Protein AF-A0A2G8JFL4-F1 (afdb_monomer_lite)

Foldseek 3Di:
DVVVVVVVVVVCVVDPDDDDPVPVLVVLVVCCVVPVVVNPCVSVVVVVPDD

pLDDT: mean 91.85, std 7.97, range [52.69, 97.12]

Sequence (51 aa):
THEALSISKSNFESYLVVGLTEEFRSFIQLIEILLPDVYGGILANYDQNVE

Secondary structure (DSSP, 8-state):
-HHHHHHHHHHHTTSS----GGGHHHHHHHHHHH-HHHHTTHHHHHHHH--

Structure (mmCIF, N/CA/C/O backbone):
data_AF-A0A2G8JFL4-F1
#
_entry.id   AF-A0A2G8JFL4-F1
#
loop_
_atom_site.group_PDB
_atom_site.id
_atom_site.type_symbol
_atom_site.label_atom_id
_atom_site.label_alt_id
_atom_site.label_comp_id
_atom_site.label_asym_id
_atom_site.label_entity_id
_atom_site.label_seq_id
_atom_site.pdbx_PDB_ins_code
_atom_site.Cartn_x
_atom_site.Cartn_y
_atom_site.Cartn_z
_atom_site.occupancy
_atom_site.B_iso_or_equiv
_atom_site.auth_seq_id
_atom_site.auth_comp_id
_atom_site.auth_asym_id
_atom_site.auth_atom_id
_atom_site.pdbx_PDB_model_num
ATOM 1 N N . THR A 1 1 ? 24.142 -7.876 -13.309 1.00 63.91 1 THR A N 1
ATOM 2 C CA . THR A 1 1 ? 23.676 -7.654 -11.916 1.00 63.91 1 THR A CA 1
ATOM 3 C C . THR A 1 1 ? 23.144 -6.249 -11.647 1.00 63.91 1 THR A C 1
ATOM 5 O O . THR A 1 1 ? 22.312 -6.127 -10.762 1.00 63.91 1 THR A O 1
ATOM 8 N N . HIS A 1 2 ? 23.529 -5.195 -12.384 1.00 75.19 2 HIS A N 1
ATOM 9 C CA . HIS A 1 2 ? 22.945 -3.846 -12.202 1.00 75.19 2 HIS A CA 1
ATOM 10 C C . HIS A 1 2 ? 21.635 -3.598 -12.967 1.00 75.19 2 HIS A C 1
ATOM 12 O O . HIS A 1 2 ? 20.826 -2.782 -12.539 1.00 75.19 2 HIS A O 1
ATOM 18 N N . GLU A 1 3 ? 21.391 -4.344 -14.043 1.00 91.50 3 GLU A N 1
ATOM 19 C CA . GLU A 1 3 ? 20.176 -4.219 -14.855 1.00 91.50 3 GLU A CA 1
ATOM 20 C C . GLU A 1 3 ? 18.907 -4.586 -14.074 1.00 91.50 3 GLU A C 1
ATOM 22 O O . GLU A 1 3 ? 17.972 -3.795 -14.021 1.00 91.50 3 GLU A O 1
ATOM 27 N N . ALA A 1 4 ? 18.918 -5.719 -13.362 1.00 92.69 4 ALA A N 1
ATOM 28 C CA . ALA A 1 4 ? 17.790 -6.140 -12.530 1.00 92.69 4 ALA A CA 1
ATOM 29 C C . ALA A 1 4 ? 17.433 -5.098 -11.456 1.00 92.69 4 ALA A C 1
ATOM 31 O O . ALA A 1 4 ? 16.263 -4.791 -11.262 1.00 92.69 4 ALA A O 1
ATOM 32 N N . LEU A 1 5 ? 18.435 -4.495 -10.804 1.00 92.31 5 LEU A N 1
ATOM 33 C CA . LEU A 1 5 ? 18.200 -3.430 -9.826 1.00 92.31 5 LEU A CA 1
ATOM 34 C C . LEU A 1 5 ? 17.595 -2.177 -10.477 1.00 92.31 5 LEU A C 1
ATOM 36 O O . LEU A 1 5 ? 16.707 -1.558 -9.897 1.00 92.31 5 LEU A O 1
ATOM 40 N N . SER A 1 6 ? 18.069 -1.798 -11.666 1.00 92.56 6 SER A N 1
ATOM 41 C CA . SER A 1 6 ? 17.536 -0.648 -12.400 1.00 92.56 6 SER A CA 1
ATOM 42 C C . SER A 1 6 ? 16.084 -0.871 -12.819 1.00 92.56 6 SER A C 1
ATOM 44 O O . SER A 1 6 ? 15.261 0.029 -12.664 1.00 92.56 6 SER A O 1
ATOM 46 N N . ILE A 1 7 ? 15.757 -2.078 -13.287 1.00 94.38 7 ILE A N 1
ATOM 47 C CA . ILE A 1 7 ? 14.389 -2.467 -13.639 1.00 94.38 7 ILE A CA 1
ATOM 48 C C . ILE A 1 7 ? 13.495 -2.418 -12.397 1.00 94.38 7 ILE A C 1
ATOM 50 O O . ILE A 1 7 ? 12.444 -1.787 -12.430 1.00 94.38 7 ILE A O 1
ATOM 54 N N . SER A 1 8 ? 13.928 -2.996 -11.273 1.00 92.44 8 SER A N 1
ATOM 55 C CA . SER A 1 8 ? 13.146 -2.971 -10.031 1.00 92.44 8 SER A CA 1
ATOM 56 C C . SER A 1 8 ? 12.872 -1.552 -9.528 1.00 92.44 8 SER A C 1
ATOM 58 O O . SER A 1 8 ? 11.770 -1.278 -9.064 1.00 92.44 8 SER A O 1
ATOM 60 N N . LYS A 1 9 ? 13.842 -0.634 -9.646 1.00 91.62 9 LYS A N 1
ATOM 61 C CA . LYS A 1 9 ? 13.649 0.779 -9.285 1.00 91.62 9 LYS A CA 1
ATOM 62 C C . LYS A 1 9 ? 12.663 1.485 -10.213 1.00 91.62 9 LYS A C 1
ATOM 64 O O . LYS A 1 9 ? 11.818 2.220 -9.725 1.00 91.62 9 LYS A O 1
ATOM 69 N N . SER A 1 10 ? 12.739 1.234 -11.519 1.00 93.06 10 SER A N 1
ATOM 70 C CA . SER A 1 10 ? 11.790 1.808 -12.480 1.00 93.06 10 SER A CA 1
ATOM 71 C C . SER A 1 10 ? 10.368 1.289 -12.254 1.00 93.06 10 SER A C 1
ATOM 73 O O . SER A 1 10 ? 9.420 2.066 -12.288 1.00 93.06 10 SER A O 1
ATOM 75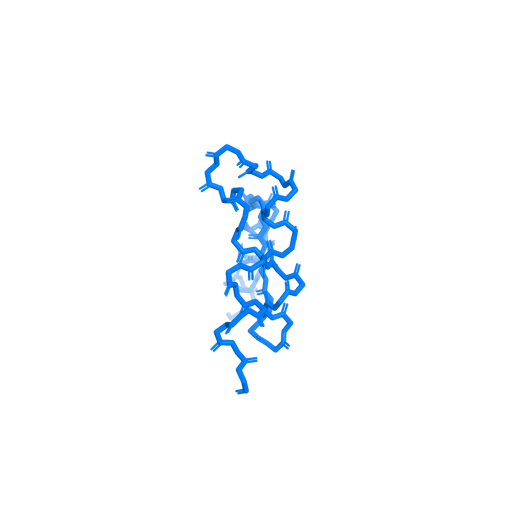 N N . ASN A 1 11 ? 10.210 0.003 -11.930 1.00 93.12 11 ASN A N 1
ATOM 76 C CA . ASN A 1 11 ? 8.904 -0.567 -11.595 1.00 93.12 11 ASN A CA 1
ATOM 77 C C . ASN A 1 11 ? 8.309 0.049 -10.322 1.00 93.12 11 ASN A C 1
ATOM 79 O O . ASN A 1 11 ? 7.090 0.117 -10.202 1.00 93.12 11 ASN A O 1
ATOM 83 N N . PHE A 1 12 ? 9.151 0.514 -9.391 1.00 91.06 12 PHE A N 1
ATOM 84 C CA . PHE A 1 12 ? 8.719 1.156 -8.148 1.00 91.06 12 PHE A CA 1
ATOM 85 C C . PHE A 1 12 ? 7.797 2.357 -8.402 1.00 91.06 12 PHE A C 1
ATOM 87 O O . PHE A 1 12 ? 6.835 2.555 -7.669 1.00 91.06 12 PHE A O 1
ATOM 94 N N . GLU A 1 13 ? 8.036 3.099 -9.487 1.00 87.81 13 GLU A N 1
ATOM 95 C CA . GLU A 1 13 ? 7.225 4.255 -9.897 1.00 87.81 13 GLU A CA 1
ATOM 96 C C . GLU A 1 13 ? 5.833 3.864 -10.421 1.00 87.81 13 GLU A C 1
ATOM 98 O O . GLU A 1 13 ? 4.940 4.703 -10.495 1.00 87.81 13 GLU A O 1
ATOM 103 N N . SER A 1 14 ? 5.636 2.594 -10.788 1.00 93.06 14 SER A N 1
ATOM 104 C CA . SER A 1 14 ? 4.354 2.077 -11.285 1.00 93.06 14 SER A CA 1
ATOM 105 C C . SER A 1 14 ? 3.455 1.517 -10.180 1.00 93.06 14 SER A C 1
ATOM 107 O O . SER A 1 14 ? 2.286 1.226 -10.436 1.00 93.06 14 SER A O 1
ATOM 109 N N . TYR A 1 15 ? 3.970 1.340 -8.961 1.00 93.56 15 TYR A N 1
ATOM 110 C CA . TYR A 1 15 ?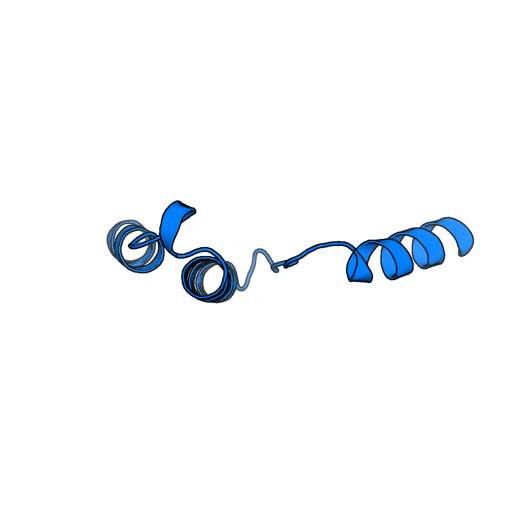 3.159 0.919 -7.821 1.00 93.56 15 TYR A CA 1
ATOM 111 C C . TYR A 1 15 ? 2.487 2.129 -7.176 1.00 93.56 15 TYR A C 1
ATOM 113 O O . TYR A 1 15 ? 3.113 3.161 -6.965 1.00 93.56 15 TYR A O 1
ATOM 121 N N . LEU A 1 16 ? 1.213 1.976 -6.806 1.00 91.06 16 LEU A N 1
ATOM 122 C CA . LEU A 1 16 ? 0.462 3.029 -6.118 1.00 91.06 16 LEU A CA 1
ATOM 123 C C . LEU A 1 16 ? 1.097 3.39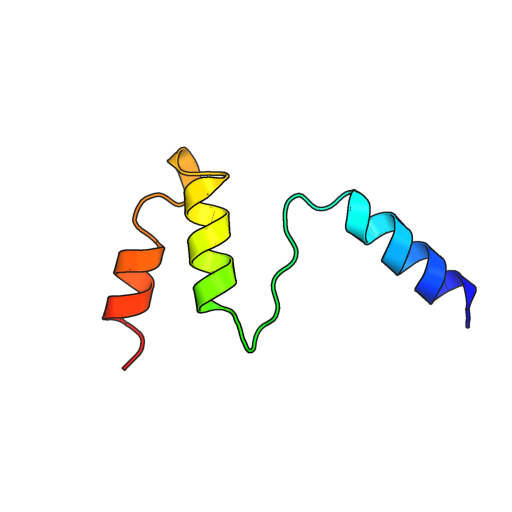2 -4.765 1.00 91.06 16 LEU A C 1
ATOM 125 O O . LEU A 1 16 ? 1.197 4.565 -4.420 1.00 91.06 16 LEU A O 1
ATOM 129 N N . VAL A 1 17 ? 1.522 2.376 -4.008 1.00 93.50 17 VAL A N 1
ATOM 130 C CA . VAL A 1 17 ? 2.228 2.493 -2.726 1.00 93.50 17 VAL A CA 1
ATOM 131 C C . VAL A 1 17 ? 3.126 1.275 -2.562 1.00 93.50 17 VAL A C 1
ATOM 133 O O . VAL A 1 17 ? 2.711 0.156 -2.865 1.00 93.50 17 VAL A O 1
ATOM 136 N N . VAL A 1 18 ? 4.317 1.474 -2.004 1.00 93.94 18 VAL A N 1
ATOM 137 C CA . VAL A 1 18 ? 5.148 0.389 -1.480 1.00 93.94 18 VAL A CA 1
ATOM 138 C C . VAL A 1 18 ? 5.498 0.709 -0.030 1.00 93.94 18 VAL A C 1
ATOM 140 O O . VAL A 1 18 ? 6.085 1.751 0.250 1.00 93.94 18 VAL A O 1
ATOM 143 N N . GLY A 1 19 ? 5.093 -0.166 0.889 1.00 94.00 19 GLY A N 1
ATOM 144 C CA . GLY A 1 19 ? 5.375 -0.039 2.318 1.00 94.00 19 GLY A CA 1
ATOM 145 C C . GLY A 1 19 ? 6.626 -0.802 2.748 1.00 94.00 19 GLY A C 1
ATOM 146 O O . GLY A 1 19 ? 7.081 -1.714 2.057 1.00 94.00 19 GLY A O 1
ATOM 147 N N . LEU A 1 20 ? 7.146 -0.447 3.922 1.00 94.25 20 LEU A N 1
ATOM 148 C CA . LEU A 1 20 ? 8.160 -1.215 4.644 1.00 94.25 20 LEU A CA 1
ATOM 149 C C . LEU A 1 20 ? 7.485 -2.009 5.766 1.00 94.25 20 LEU A C 1
ATOM 151 O O . LEU A 1 20 ? 6.552 -1.513 6.398 1.00 94.25 20 LEU A O 1
ATOM 155 N N . THR A 1 21 ? 7.960 -3.225 6.029 1.00 93.50 21 THR A N 1
ATOM 156 C CA . THR A 1 21 ? 7.374 -4.109 7.051 1.00 93.50 21 THR A CA 1
ATOM 157 C C . THR A 1 21 ? 7.542 -3.534 8.458 1.00 93.50 21 THR A C 1
ATOM 159 O O . THR A 1 21 ? 6.635 -3.618 9.279 1.00 93.50 21 THR A O 1
ATOM 162 N N . GLU A 1 22 ? 8.675 -2.896 8.735 1.00 95.44 22 GLU A N 1
ATOM 163 C CA . GLU A 1 22 ? 8.976 -2.249 10.015 1.00 95.44 22 GLU A CA 1
ATOM 164 C C . GLU A 1 22 ? 8.084 -1.022 10.270 1.00 95.44 22 GLU A C 1
ATOM 166 O O . GLU A 1 22 ? 7.865 -0.642 11.417 1.00 95.44 22 GLU A O 1
ATOM 171 N N . GLU A 1 23 ? 7.524 -0.436 9.209 1.00 95.19 23 GLU A N 1
ATOM 172 C CA . GLU A 1 23 ? 6.612 0.712 9.252 1.00 95.19 23 GLU A CA 1
ATOM 173 C C . GLU A 1 23 ? 5.195 0.336 8.790 1.00 95.19 23 GLU A C 1
ATOM 175 O O . GLU A 1 23 ? 4.463 1.150 8.220 1.00 95.19 23 GLU A O 1
ATOM 180 N N . PHE A 1 24 ? 4.782 -0.910 9.038 1.00 94.06 24 PHE A N 1
ATOM 181 C CA . PHE A 1 24 ? 3.525 -1.440 8.511 1.00 94.06 24 PHE A CA 1
ATOM 182 C C . PHE A 1 24 ? 2.301 -0.617 8.932 1.00 94.06 24 PHE A C 1
ATOM 184 O O . PHE A 1 24 ? 1.409 -0.374 8.121 1.00 94.06 24 PHE A O 1
ATOM 191 N N . ARG A 1 25 ? 2.292 -0.084 10.160 1.00 94.62 25 ARG A N 1
ATOM 192 C CA . ARG A 1 25 ? 1.230 0.821 10.624 1.00 94.62 25 ARG A CA 1
ATOM 193 C C . ARG A 1 25 ? 1.118 2.081 9.757 1.00 94.62 25 ARG A C 1
ATOM 195 O O . ARG A 1 25 ? 0.016 2.460 9.367 1.00 94.62 25 ARG A O 1
ATOM 202 N N . SER A 1 26 ? 2.248 2.713 9.433 1.00 95.94 26 SER A N 1
ATOM 203 C CA . SER A 1 26 ? 2.301 3.898 8.565 1.00 95.94 26 SER A CA 1
ATOM 204 C C . SER A 1 26 ? 1.805 3.575 7.155 1.00 95.94 26 SER A C 1
ATOM 206 O O . SER A 1 26 ? 1.078 4.366 6.554 1.00 95.94 26 SER A O 1
ATOM 208 N N . PHE A 1 27 ? 2.142 2.388 6.640 1.00 96.06 27 PHE A N 1
ATOM 209 C CA . PHE A 1 27 ? 1.638 1.901 5.357 1.00 96.06 27 PHE A CA 1
ATOM 210 C C . PHE A 1 27 ? 0.112 1.730 5.358 1.00 96.06 27 PHE A C 1
ATOM 212 O O . PHE A 1 27 ? -0.552 2.209 4.440 1.00 96.06 27 PHE A O 1
ATOM 219 N N . ILE A 1 28 ? -0.452 1.105 6.396 1.00 95.25 28 ILE A N 1
ATOM 220 C CA . ILE A 1 28 ? -1.902 0.920 6.540 1.00 95.25 28 ILE A CA 1
ATOM 221 C C . ILE A 1 28 ? -2.619 2.273 6.585 1.00 95.25 28 ILE A C 1
ATOM 223 O O . ILE A 1 28 ? -3.606 2.473 5.878 1.00 95.25 28 ILE A O 1
ATOM 227 N N . GLN A 1 29 ? -2.096 3.226 7.357 1.00 95.94 29 GLN A N 1
ATOM 228 C CA . GLN A 1 29 ? -2.649 4.578 7.404 1.00 95.94 29 GLN A CA 1
ATOM 229 C C . GLN A 1 29 ? -2.665 5.236 6.015 1.00 95.94 29 GLN A C 1
ATOM 231 O O . GLN A 1 29 ? -3.648 5.871 5.639 1.00 95.94 29 GLN A O 1
ATOM 236 N N . LEU A 1 30 ? -1.587 5.082 5.243 1.00 96.31 30 LEU A N 1
ATOM 237 C CA . LEU A 1 30 ? -1.490 5.652 3.903 1.00 96.31 30 LEU A CA 1
ATOM 238 C C . LEU A 1 30 ? -2.481 4.995 2.927 1.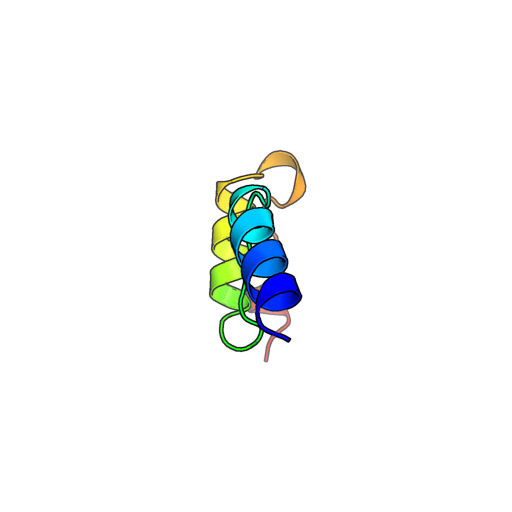00 96.31 30 LEU A C 1
ATOM 240 O O . LEU A 1 30 ? -3.109 5.695 2.132 1.00 96.31 30 LEU A O 1
ATOM 244 N N . ILE A 1 31 ? -2.652 3.669 2.991 1.00 96.00 31 ILE A N 1
ATOM 245 C CA . ILE A 1 31 ? -3.563 2.955 2.087 1.00 96.00 31 ILE A CA 1
ATOM 246 C C . ILE A 1 31 ? -5.030 3.299 2.365 1.00 96.00 31 ILE A C 1
ATOM 248 O O . ILE A 1 31 ? -5.810 3.412 1.424 1.00 96.00 31 ILE A O 1
ATOM 252 N N . GLU A 1 32 ? -5.394 3.533 3.628 1.00 95.88 32 GLU A N 1
ATOM 253 C CA . GLU A 1 32 ? -6.742 3.961 4.008 1.00 95.88 32 GLU A CA 1
ATOM 254 C C . GLU A 1 32 ? -7.075 5.353 3.452 1.00 95.88 32 GLU A C 1
ATOM 256 O O . GLU A 1 32 ? -8.192 5.583 2.998 1.00 95.88 32 GLU A O 1
ATOM 261 N N . ILE A 1 33 ? -6.098 6.267 3.411 1.00 95.88 33 ILE A N 1
ATOM 262 C CA . ILE A 1 33 ? -6.269 7.605 2.820 1.00 95.88 33 ILE A CA 1
ATOM 263 C C . ILE A 1 33 ? -6.416 7.526 1.297 1.00 95.88 33 ILE A C 1
ATOM 265 O O . ILE A 1 33 ? -7.223 8.249 0.714 1.00 95.88 33 ILE A O 1
ATOM 269 N N . LEU A 1 34 ? -5.618 6.681 0.641 1.00 96.12 34 LEU A N 1
ATOM 270 C CA . LEU A 1 34 ? -5.591 6.590 -0.820 1.00 96.12 34 LEU A CA 1
ATOM 271 C C . LEU A 1 34 ? -6.764 5.789 -1.389 1.00 96.12 34 LEU A C 1
ATOM 273 O O . LEU A 1 34 ? -7.239 6.096 -2.480 1.00 96.12 34 LEU A O 1
ATOM 277 N N . LEU A 1 35 ? -7.216 4.762 -0.669 1.00 96.12 35 LEU A N 1
ATOM 278 C CA . LEU A 1 35 ? -8.247 3.821 -1.101 1.00 96.12 35 LEU A CA 1
ATOM 279 C C . LEU A 1 35 ? -9.294 3.593 0.012 1.00 96.12 35 LEU A C 1
ATOM 281 O O . LEU A 1 35 ? -9.495 2.454 0.449 1.00 96.12 35 LEU A O 1
ATOM 285 N N . PRO A 1 36 ? -9.992 4.652 0.464 1.00 95.56 36 PRO A N 1
ATOM 286 C CA . PRO A 1 36 ? -10.907 4.582 1.604 1.00 95.56 36 PRO A CA 1
ATOM 287 C C . PRO A 1 36 ? -12.101 3.653 1.362 1.00 95.56 36 PRO A C 1
ATOM 289 O O . PRO A 1 36 ? -12.577 3.014 2.293 1.00 95.56 36 PRO A O 1
ATOM 292 N N . ASP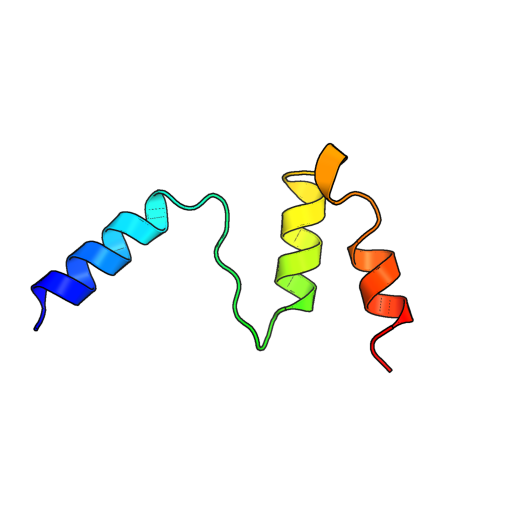 A 1 37 ? -12.557 3.514 0.116 1.00 97.12 37 ASP A N 1
ATOM 293 C CA . ASP A 1 37 ? -13.692 2.641 -0.212 1.00 97.12 37 ASP A CA 1
ATOM 294 C C . ASP A 1 37 ? -13.359 1.147 -0.059 1.00 97.12 37 ASP A C 1
ATOM 296 O O . ASP A 1 37 ? -14.251 0.325 0.143 1.00 97.12 37 ASP A O 1
ATOM 300 N N . VAL A 1 38 ? -12.075 0.787 -0.164 1.00 95.44 38 VAL A N 1
ATOM 301 C CA . VAL A 1 38 ? -11.601 -0.602 -0.064 1.00 95.44 38 VAL A CA 1
ATOM 302 C C . VAL A 1 38 ? -11.076 -0.901 1.337 1.00 95.44 38 VAL A C 1
ATOM 304 O O . VAL A 1 38 ? -11.308 -1.989 1.861 1.00 95.44 38 VAL A O 1
ATOM 307 N N . TYR A 1 39 ? -10.371 0.058 1.940 1.00 95.75 39 TYR A N 1
ATOM 308 C CA . TYR A 1 39 ? -9.632 -0.132 3.187 1.00 95.75 39 TYR A CA 1
ATOM 309 C C . TYR A 1 39 ? -10.130 0.749 4.340 1.00 95.75 39 TYR A C 1
ATOM 311 O O . TYR A 1 39 ? -9.472 0.827 5.367 1.00 95.75 39 TYR A O 1
ATOM 319 N N . GLY A 1 40 ? -11.280 1.410 4.223 1.00 95.62 40 GLY A N 1
ATOM 320 C CA . GLY A 1 40 ? -11.827 2.249 5.292 1.00 95.62 40 GLY A CA 1
ATOM 321 C C . GLY A 1 40 ? -11.953 1.505 6.627 1.00 95.62 40 GLY A C 1
ATOM 322 O O . GLY A 1 40 ? -12.543 0.427 6.699 1.00 95.62 40 GLY A O 1
ATOM 323 N N . GLY A 1 41 ? -11.403 2.086 7.694 1.00 95.19 41 GLY A N 1
ATOM 324 C CA . GLY A 1 41 ? -11.408 1.523 9.044 1.00 95.19 41 GLY A CA 1
ATOM 325 C C . GLY A 1 41 ? -10.322 0.480 9.322 1.00 95.19 41 GLY A C 1
ATOM 326 O O . GLY A 1 41 ? -10.280 -0.057 10.433 1.00 95.19 41 GLY A O 1
ATOM 327 N N . ILE A 1 42 ? -9.436 0.182 8.365 1.00 95.06 42 ILE A N 1
ATOM 328 C CA . ILE A 1 42 ? -8.383 -0.821 8.556 1.00 95.06 42 ILE A CA 1
ATOM 329 C C . ILE A 1 42 ? -7.343 -0.392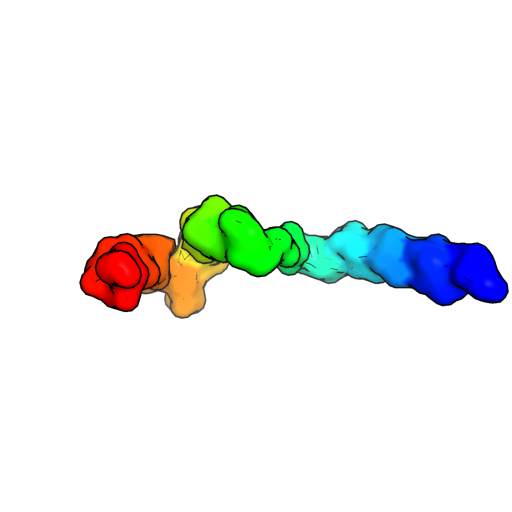 9.596 1.00 95.06 42 ILE A C 1
ATOM 331 O O . ILE A 1 42 ? -6.865 -1.242 10.343 1.00 95.06 42 ILE A O 1
ATOM 335 N N . LEU A 1 43 ? -7.017 0.902 9.704 1.00 94.12 43 LEU A N 1
ATOM 336 C CA . LEU A 1 43 ? -6.057 1.389 10.696 1.00 94.12 43 LEU A CA 1
ATOM 337 C C . LEU A 1 43 ? -6.598 1.196 12.111 1.00 94.12 43 LEU A C 1
ATOM 339 O O . LEU A 1 43 ? -5.889 0.703 12.983 1.00 94.12 43 LEU A O 1
ATOM 343 N N . ALA A 1 44 ? -7.876 1.521 12.316 1.00 94.25 44 ALA A N 1
ATOM 344 C CA . ALA A 1 44 ? -8.544 1.300 13.592 1.00 94.25 44 ALA A CA 1
ATOM 345 C C . ALA A 1 44 ? -8.602 -0.193 13.949 1.00 94.25 44 ALA A C 1
ATOM 347 O O . ALA A 1 44 ? -8.408 -0.553 15.106 1.00 94.25 44 ALA A O 1
ATOM 348 N N . ASN A 1 45 ? -8.836 -1.066 12.964 1.00 94.69 45 ASN A N 1
ATOM 349 C CA . ASN A 1 45 ? -8.806 -2.512 13.172 1.00 94.69 45 ASN A CA 1
ATOM 350 C C . ASN A 1 45 ? -7.396 -3.005 13.535 1.00 94.69 45 ASN A C 1
ATOM 352 O O . ASN A 1 45 ? -7.240 -3.773 14.479 1.00 94.69 45 ASN A O 1
ATOM 356 N N . TYR A 1 46 ? -6.369 -2.533 12.832 1.00 93.50 46 TYR A N 1
ATOM 357 C CA . TYR A 1 46 ? -4.980 -2.888 13.106 1.00 93.50 46 TYR A CA 1
ATOM 358 C C . TYR A 1 46 ? -4.560 -2.484 14.525 1.00 93.50 46 TYR A C 1
ATOM 360 O O . TYR A 1 46 ? -4.077 -3.323 15.278 1.00 93.50 46 TYR A O 1
ATOM 368 N N . ASP A 1 47 ? -4.836 -1.242 14.928 1.00 92.62 47 ASP A N 1
ATOM 369 C CA . ASP A 1 47 ? -4.495 -0.728 16.262 1.00 92.62 47 ASP A CA 1
ATOM 370 C C . ASP A 1 47 ? -5.203 -1.485 17.404 1.00 92.62 47 ASP A C 1
ATOM 372 O O . ASP A 1 47 ? -4.716 -1.495 18.530 1.00 92.62 47 ASP A O 1
ATOM 376 N N . GLN A 1 48 ? -6.340 -2.134 17.133 1.00 92.94 48 GLN A N 1
ATOM 377 C CA . GLN A 1 48 ? -7.055 -2.962 18.112 1.00 92.94 48 GLN A CA 1
ATOM 378 C C . GLN A 1 48 ? -6.490 -4.381 18.260 1.00 92.94 48 GLN A C 1
ATOM 380 O O . GLN A 1 48 ? -6.761 -5.027 19.268 1.00 92.94 48 GLN A O 1
ATOM 385 N N . ASN A 1 49 ? -5.772 -4.889 17.255 1.00 85.75 49 ASN A N 1
ATOM 386 C CA . ASN A 1 49 ? -5.319 -6.286 17.197 1.00 85.75 49 ASN A CA 1
ATOM 387 C C . ASN A 1 49 ? -3.806 -6.446 17.382 1.00 85.75 49 ASN A C 1
ATOM 389 O O . ASN A 1 49 ? -3.311 -7.570 17.449 1.00 85.75 49 ASN A O 1
ATOM 393 N N . VAL A 1 50 ? -3.075 -5.338 17.440 1.00 76.81 50 VAL A N 1
ATOM 394 C CA . VAL A 1 50 ? -1.637 -5.317 17.690 1.00 76.81 50 VAL A CA 1
ATOM 395 C C . VAL A 1 50 ? -1.432 -4.871 19.135 1.00 76.81 50 VAL A C 1
ATOM 397 O O . VAL A 1 50 ? -1.225 -3.691 19.407 1.00 76.81 50 VAL A O 1
ATOM 400 N N . GLU A 1 51 ? -1.576 -5.832 20.052 1.00 52.69 51 GLU A N 1
ATOM 401 C CA . GLU A 1 51 ? -1.006 -5.775 21.409 1.00 52.69 51 GLU A CA 1
ATOM 402 C C . GLU A 1 51 ? 0.499 -6.077 21.374 1.00 52.69 51 GLU A C 1
ATOM 404 O O . GLU A 1 51 ? 0.894 -7.071 20.716 1.00 52.69 51 GLU A O 1
#

Organism: Stichopus japonicus (NCBI:txid307972)

InterPro domains:
  IPR027417 P-loop containing nucleoside triphosphate hydrolase [G3DSA:3.40.50.300] (1-51)

Radius of gyration: 14.4 Å; chains: 1; bounding box: 37×15×36 Å